Protein AF-A0A1M4W8I0-F1 (afdb_monomer_lite)

Sequence (132 aa):
MLAAIFVAPPALLFGMFVYAFYENYAIWPYSPVSYLVMAPALRSITPIAQCSPLVYQRYFQECGGICGEQQRVWFGTTATLDILQNTYDLDDLRAQLDGFDEVSLHMSTGRPGLPEGCSEASISAYDDYAID

Foldseek 3Di:
DPVVVVPVVVVVVVVVVVVLQVDQDWDAQPDPVCVVPPQPLQSPDDDDQFQFDKTKGKDFDDDPHGFKIKIKIKTWHLDDPVVVPVVDPQVVSVVSPPQFPDKDKDKAPDDPPTDPSIIMIMIMTMHGNPPD

Structure (mmCIF, N/CA/C/O backbone):
data_AF-A0A1M4W8I0-F1
#
_entry.id   AF-A0A1M4W8I0-F1
#
loop_
_atom_site.group_PDB
_atom_site.id
_atom_site.type_symbol
_atom_site.label_atom_id
_atom_site.label_alt_id
_atom_site.label_comp_id
_atom_site.label_asym_id
_atom_site.label_entity_id
_atom_site.label_seq_id
_atom_site.pdbx_PDB_ins_code
_atom_site.Cartn_x
_atom_site.Cartn_y
_atom_site.Cartn_z
_atom_site.occupancy
_atom_site.B_iso_or_equiv
_atom_site.auth_seq_id
_atom_site.auth_comp_id
_atom_site.auth_asym_id
_atom_site.auth_atom_id
_atom_site.pdbx_PD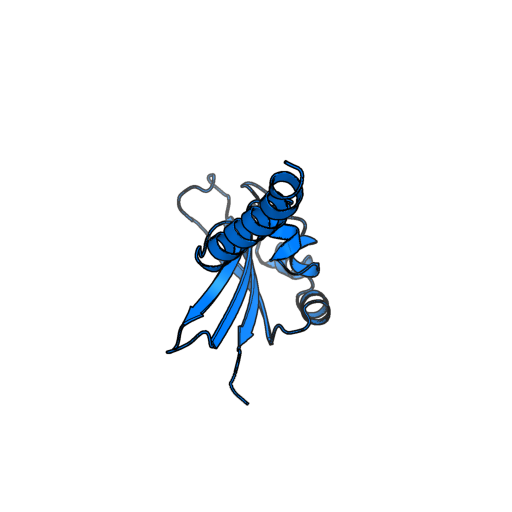B_model_num
ATOM 1 N N . MET A 1 1 ? 0.784 37.518 -25.296 1.00 46.72 1 MET A N 1
ATOM 2 C CA . MET A 1 1 ? 0.350 37.206 -23.914 1.00 46.72 1 MET A CA 1
ATOM 3 C C . MET A 1 1 ? -0.523 35.937 -23.839 1.00 46.72 1 MET A C 1
ATOM 5 O O . MET A 1 1 ? -1.382 35.847 -22.981 1.00 46.72 1 MET A O 1
ATOM 9 N N . LEU A 1 2 ? -0.299 34.945 -24.720 1.00 45.47 2 LEU A N 1
ATOM 10 C CA . LEU A 1 2 ? -1.033 33.663 -24.763 1.00 45.47 2 LEU A CA 1
ATOM 11 C C . LEU A 1 2 ? -0.129 32.446 -24.472 1.00 45.47 2 LEU A C 1
ATOM 13 O O . LEU A 1 2 ? -0.622 31.409 -24.055 1.00 45.47 2 LEU A O 1
ATOM 17 N N . ALA A 1 3 ? 1.197 32.581 -24.606 1.00 43.44 3 ALA A N 1
ATOM 18 C CA . ALA A 1 3 ? 2.148 31.496 -24.344 1.00 43.44 3 ALA A CA 1
ATOM 19 C C . ALA A 1 3 ? 2.309 31.163 -22.845 1.00 43.44 3 ALA A C 1
ATO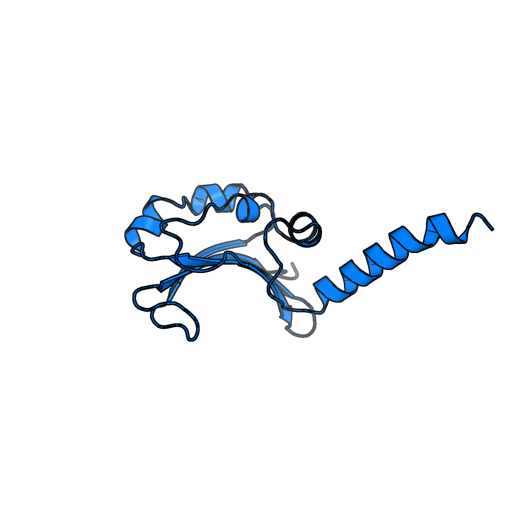M 21 O O . ALA A 1 3 ? 2.565 30.018 -22.495 1.00 43.44 3 ALA A O 1
ATOM 22 N N . ALA A 1 4 ? 2.103 32.131 -21.944 1.00 42.78 4 ALA A N 1
ATOM 23 C CA . ALA A 1 4 ? 2.259 31.913 -20.502 1.00 42.78 4 ALA A CA 1
ATOM 24 C C . ALA A 1 4 ? 1.147 31.037 -19.888 1.00 42.78 4 ALA A C 1
ATOM 26 O O . ALA A 1 4 ? 1.370 30.395 -18.868 1.00 42.78 4 ALA A O 1
ATOM 27 N N . ILE A 1 5 ? -0.030 30.970 -20.523 1.00 48.50 5 ILE A N 1
ATOM 28 C CA . ILE A 1 5 ? -1.174 30.186 -20.027 1.00 48.50 5 ILE A CA 1
ATOM 29 C C . ILE A 1 5 ? -1.056 28.707 -20.435 1.00 48.50 5 ILE A C 1
ATOM 31 O O . ILE A 1 5 ? -1.533 27.835 -19.718 1.00 48.50 5 ILE A O 1
ATOM 35 N N . PHE A 1 6 ? -0.359 28.402 -21.536 1.00 45.84 6 PHE A N 1
ATOM 36 C CA . PHE A 1 6 ? -0.190 27.025 -22.018 1.00 45.84 6 PHE A CA 1
ATOM 37 C C . PHE A 1 6 ? 1.028 26.296 -21.436 1.00 45.84 6 PHE A C 1
ATOM 39 O O . PHE A 1 6 ? 1.037 25.070 -21.409 1.00 45.84 6 PHE A O 1
ATOM 46 N N . VAL A 1 7 ? 2.043 27.021 -20.949 1.00 47.84 7 VAL A N 1
ATOM 47 C CA . VAL A 1 7 ? 3.292 26.417 -20.438 1.00 47.84 7 VAL A CA 1
ATOM 48 C C . VAL A 1 7 ? 3.284 26.243 -18.914 1.00 47.84 7 VAL A C 1
ATOM 50 O O . VAL A 1 7 ? 3.945 25.347 -18.392 1.00 47.84 7 VAL A O 1
ATOM 53 N N . ALA A 1 8 ? 2.489 27.036 -18.187 1.00 51.28 8 ALA A N 1
ATOM 54 C CA . ALA A 1 8 ? 2.371 26.912 -16.735 1.00 51.28 8 ALA A CA 1
ATOM 55 C C . ALA A 1 8 ? 1.776 25.565 -16.261 1.00 51.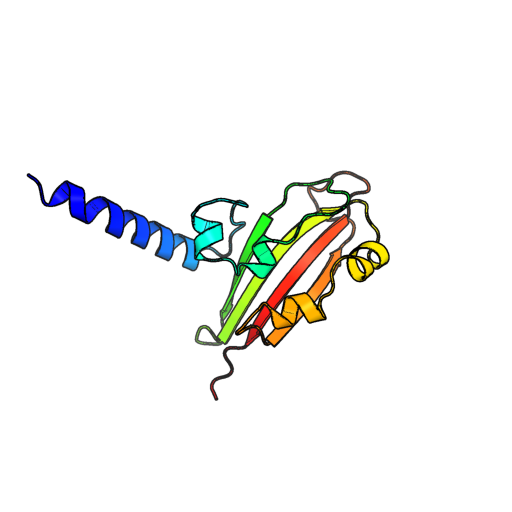28 8 ALA A C 1
ATOM 57 O O . ALA A 1 8 ? 2.345 24.992 -15.332 1.00 51.28 8 ALA A O 1
ATOM 58 N N . PRO A 1 9 ? 0.709 25.004 -16.876 1.00 59.28 9 PRO A N 1
ATOM 59 C CA . PRO A 1 9 ? 0.155 23.724 -16.434 1.00 59.28 9 PRO A CA 1
ATOM 60 C C . PRO A 1 9 ? 1.135 22.543 -16.574 1.00 59.28 9 PRO A C 1
ATOM 62 O O . PRO A 1 9 ? 1.322 21.836 -15.586 1.00 59.28 9 PRO A O 1
ATOM 65 N N . PRO A 1 10 ? 1.816 22.326 -17.723 1.00 60.16 10 PRO A N 1
ATOM 66 C CA . PRO A 1 10 ? 2.765 21.223 -17.850 1.00 60.16 10 PRO A CA 1
ATOM 67 C C . PRO A 1 10 ? 4.005 21.386 -16.969 1.00 60.16 10 PRO A C 1
ATOM 69 O O . PRO A 1 10 ? 4.481 20.396 -16.430 1.00 60.16 10 PRO A O 1
ATOM 72 N N . ALA A 1 11 ? 4.516 22.607 -16.774 1.00 61.78 11 ALA A N 1
ATOM 73 C CA . ALA A 1 11 ? 5.671 22.833 -15.903 1.00 61.78 11 ALA A CA 1
ATOM 74 C C . ALA A 1 11 ? 5.339 22.604 -14.417 1.00 61.78 11 ALA A C 1
ATOM 76 O O . ALA A 1 11 ? 6.152 22.036 -13.691 1.00 61.78 11 ALA A O 1
ATOM 77 N N . LEU A 1 12 ? 4.136 22.986 -13.968 1.00 63.44 12 LEU A N 1
ATOM 78 C CA . LEU A 1 12 ? 3.638 22.663 -12.625 1.00 63.44 12 LEU A CA 1
ATOM 79 C C . LEU A 1 12 ? 3.404 21.162 -12.450 1.00 63.44 12 LEU A C 1
ATOM 81 O O . LEU A 1 12 ? 3.789 20.609 -11.425 1.00 63.44 12 LEU A O 1
ATOM 85 N N . LEU A 1 13 ? 2.811 20.499 -13.447 1.00 64.44 13 LEU A N 1
ATOM 86 C CA . LEU A 1 13 ? 2.638 19.046 -13.436 1.00 64.44 13 LEU A CA 1
ATOM 87 C C . LEU A 1 13 ? 3.989 18.334 -13.372 1.00 64.44 13 LEU A C 1
ATOM 89 O O . LEU A 1 13 ? 4.157 17.452 -12.542 1.00 64.44 13 LEU A O 1
ATOM 93 N N . PHE A 1 14 ? 4.964 18.767 -14.172 1.00 66.56 14 PHE A N 1
ATOM 94 C CA . PHE A 1 14 ? 6.324 18.236 -14.158 1.00 66.56 14 PHE A CA 1
ATOM 95 C C . PHE A 1 14 ? 7.028 18.492 -12.819 1.00 66.56 14 PHE A C 1
ATOM 97 O O . PHE A 1 14 ? 7.617 17.575 -12.260 1.00 66.56 14 PHE A O 1
ATOM 104 N N . GLY A 1 15 ? 6.917 19.699 -12.256 1.00 60.47 15 GLY A N 1
ATOM 105 C CA . GLY A 1 15 ? 7.475 20.026 -10.942 1.00 60.47 15 GLY A CA 1
ATOM 106 C C . GLY A 1 15 ? 6.870 19.191 -9.809 1.00 60.47 15 GLY A C 1
ATOM 107 O O . GLY A 1 15 ? 7.606 18.681 -8.968 1.00 60.47 15 GLY A O 1
ATOM 108 N N . MET A 1 16 ? 5.548 18.981 -9.819 1.00 61.78 16 MET A N 1
ATOM 109 C CA . MET A 1 16 ? 4.876 18.066 -8.887 1.00 61.78 16 MET A CA 1
ATOM 110 C C . MET A 1 16 ? 5.317 16.613 -9.092 1.00 61.78 16 MET A C 1
ATOM 112 O O . MET A 1 16 ? 5.476 15.890 -8.115 1.00 61.78 16 MET A O 1
ATOM 116 N N . PHE A 1 17 ? 5.548 16.198 -10.339 1.00 60.50 17 PHE A N 1
ATOM 117 C CA . PHE A 1 17 ? 6.039 14.861 -10.670 1.00 60.50 17 PHE A CA 1
ATOM 118 C C . PHE A 1 17 ? 7.446 14.636 -10.110 1.00 60.50 17 PHE A C 1
ATOM 120 O O . PHE A 1 17 ? 7.677 13.662 -9.406 1.00 60.50 17 PHE A O 1
ATOM 127 N N . VAL A 1 18 ? 8.371 15.569 -10.352 1.00 60.44 18 VAL A N 1
ATOM 128 C CA . VAL A 1 18 ? 9.753 15.498 -9.853 1.00 60.44 18 VAL A CA 1
ATOM 129 C C . VAL A 1 18 ? 9.790 15.499 -8.324 1.00 60.44 18 VAL A C 1
ATOM 131 O O . VAL A 1 18 ? 10.507 14.697 -7.734 1.00 60.44 18 VAL A O 1
ATOM 134 N N . TYR A 1 19 ? 8.990 16.347 -7.674 1.00 59.44 19 TYR A N 1
ATOM 135 C CA . TYR A 1 19 ? 8.896 16.372 -6.213 1.00 59.44 19 TYR A CA 1
ATOM 136 C C . TYR A 1 19 ? 8.339 15.056 -5.647 1.00 59.44 19 TYR A C 1
ATOM 138 O O . TYR A 1 19 ? 8.933 14.489 -4.737 1.00 59.44 19 TYR A O 1
ATOM 146 N N . ALA A 1 20 ? 7.267 14.514 -6.236 1.00 55.66 20 ALA A N 1
ATOM 147 C CA . ALA A 1 20 ? 6.693 13.229 -5.833 1.00 55.66 20 ALA A CA 1
ATOM 148 C C . ALA A 1 20 ? 7.631 12.030 -6.075 1.00 55.66 20 ALA A C 1
ATOM 150 O O . ALA A 1 20 ? 7.497 11.014 -5.404 1.00 55.66 20 ALA A O 1
ATOM 151 N N . PHE A 1 21 ? 8.568 12.131 -7.024 1.00 56.19 21 PHE A N 1
ATOM 152 C CA . PHE A 1 21 ? 9.611 11.123 -7.241 1.00 56.19 21 PHE A CA 1
ATOM 153 C C . PHE A 1 21 ? 10.748 11.215 -6.219 1.00 56.19 21 PHE A C 1
ATOM 155 O O . PHE A 1 21 ? 11.316 10.192 -5.851 1.00 56.19 21 PHE A O 1
ATOM 162 N N . TYR A 1 22 ? 11.097 12.426 -5.777 1.00 55.31 22 TYR A N 1
ATOM 163 C CA . TYR A 1 22 ? 12.212 12.645 -4.851 1.00 55.31 22 TYR A CA 1
ATOM 164 C C . TYR A 1 22 ? 11.819 12.402 -3.387 1.00 55.31 22 TYR A C 1
ATOM 166 O O . TYR A 1 22 ? 12.655 12.065 -2.548 1.00 55.31 22 TYR A O 1
ATOM 174 N N . GLU A 1 23 ? 10.538 12.567 -3.066 1.00 49.66 23 GLU A N 1
ATOM 175 C CA . GLU A 1 23 ? 10.013 12.368 -1.727 1.00 49.66 23 GLU A CA 1
ATOM 176 C C . GLU A 1 23 ? 9.374 10.975 -1.567 1.00 49.66 23 GLU A C 1
ATOM 178 O O . GLU A 1 23 ? 8.281 10.706 -2.049 1.00 49.66 23 GLU A O 1
ATOM 183 N N . ASN A 1 24 ? 10.048 10.129 -0.778 1.00 55.22 24 ASN A N 1
ATOM 184 C CA . ASN A 1 24 ? 9.633 8.842 -0.183 1.00 55.22 24 ASN A CA 1
ATOM 185 C C . ASN A 1 24 ? 8.341 8.892 0.688 1.00 55.22 24 ASN A C 1
ATOM 187 O O . ASN A 1 24 ? 8.206 8.176 1.688 1.00 55.22 24 ASN A O 1
ATOM 191 N N . TYR A 1 25 ? 7.418 9.809 0.404 1.00 63.25 25 TYR A N 1
ATOM 192 C CA . TYR A 1 25 ? 6.442 10.297 1.372 1.00 63.25 25 TYR A CA 1
ATOM 193 C C . TYR A 1 25 ? 5.062 9.664 1.234 1.00 63.25 25 TYR A C 1
ATOM 195 O O . TYR A 1 25 ? 4.662 9.141 0.197 1.00 63.25 25 TYR A O 1
ATOM 203 N N . ALA A 1 26 ? 4.331 9.734 2.345 1.00 75.31 26 ALA A N 1
ATOM 204 C CA . ALA A 1 26 ? 2.919 9.411 2.461 1.00 75.31 26 ALA A CA 1
ATOM 205 C C . ALA A 1 26 ? 2.090 10.184 1.416 1.00 75.31 26 ALA A C 1
ATOM 207 O O . ALA A 1 26 ? 1.762 11.359 1.590 1.00 75.31 26 ALA A O 1
ATOM 208 N N . ILE A 1 27 ? 1.737 9.508 0.328 1.00 83.75 27 ILE A N 1
ATOM 209 C CA . ILE A 1 27 ? 0.859 9.996 -0.726 1.00 83.75 27 ILE A CA 1
ATOM 210 C C . ILE A 1 27 ? -0.577 9.955 -0.204 1.00 83.75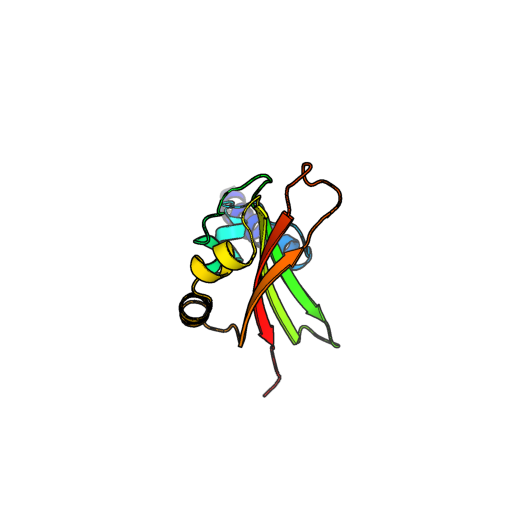 27 ILE A C 1
ATOM 212 O O . ILE A 1 27 ? -1.079 8.925 0.258 1.00 83.75 27 ILE A O 1
ATOM 216 N N . TRP A 1 28 ? -1.264 11.091 -0.314 1.00 84.00 28 TRP A N 1
ATOM 217 C CA . TRP A 1 28 ? -2.663 11.195 0.080 1.00 84.00 28 TRP A CA 1
ATOM 218 C C . TRP A 1 28 ? -3.533 10.278 -0.787 1.00 84.00 28 TRP A C 1
ATOM 220 O O . TRP A 1 28 ? -3.443 10.352 -2.024 1.00 84.00 28 TRP A O 1
ATOM 230 N N . PRO A 1 29 ? -4.396 9.447 -0.177 1.00 87.06 29 PRO A N 1
ATOM 231 C CA . PRO A 1 29 ? -5.248 8.538 -0.923 1.00 87.06 29 PRO A CA 1
ATOM 232 C C . PRO A 1 29 ? -6.238 9.329 -1.779 1.00 87.06 29 PRO A C 1
ATOM 234 O O . PRO A 1 29 ? -6.719 10.393 -1.386 1.00 87.06 29 PRO A O 1
ATOM 237 N N . TYR A 1 30 ? -6.529 8.811 -2.971 1.00 86.69 30 TYR A N 1
ATOM 238 C CA . TYR A 1 30 ? -7.465 9.407 -3.932 1.00 86.69 30 TYR A CA 1
ATOM 239 C C . TYR A 1 30 ? -7.090 10.822 -4.418 1.00 86.69 30 TYR A C 1
ATOM 241 O O . TYR A 1 30 ? -7.908 11.507 -5.030 1.00 86.69 30 TYR A O 1
ATOM 249 N N . SER A 1 31 ? -5.849 11.263 -4.193 1.00 85.81 31 SER A N 1
ATOM 250 C CA . SER A 1 31 ? -5.308 12.493 -4.779 1.00 85.81 31 SER A CA 1
ATOM 251 C C . SER A 1 31 ? -4.914 12.280 -6.248 1.00 85.81 31 SER A C 1
ATOM 253 O O . SER A 1 31 ? -4.551 11.158 -6.611 1.00 85.81 31 SER A O 1
ATOM 255 N N . PRO A 1 32 ? -4.888 13.324 -7.100 1.00 84.56 32 PRO A N 1
ATOM 256 C CA . PRO A 1 32 ? -4.385 13.205 -8.472 1.00 84.56 32 PRO A CA 1
ATOM 257 C C . PRO A 1 32 ? -2.993 12.566 -8.553 1.00 84.56 32 PRO A C 1
ATOM 259 O O . PRO A 1 32 ? -2.739 11.770 -9.448 1.00 84.56 32 PRO A O 1
ATOM 262 N N . VAL A 1 33 ? -2.125 12.844 -7.574 1.00 82.94 33 VAL A N 1
ATOM 263 C CA . VAL A 1 33 ? -0.799 12.222 -7.463 1.00 82.94 33 VAL A CA 1
ATOM 264 C C . VAL A 1 33 ? -0.922 10.714 -7.267 1.00 82.94 33 VAL A C 1
ATOM 266 O O . VAL A 1 33 ? -0.292 9.967 -8.005 1.00 82.94 33 VAL A O 1
ATOM 269 N N . SER A 1 34 ? -1.785 10.248 -6.354 1.00 85.62 34 SER A N 1
ATOM 270 C CA . SER A 1 34 ? -1.997 8.806 -6.168 1.00 85.62 34 SER A CA 1
ATOM 271 C C . SER A 1 34 ? -2.430 8.100 -7.453 1.00 85.62 34 SER A C 1
ATOM 273 O O . SER A 1 34 ? -1.923 7.026 -7.743 1.00 85.62 34 SER A O 1
ATOM 275 N N . TYR A 1 35 ? -3.298 8.713 -8.265 1.00 86.56 35 TYR A N 1
ATOM 276 C CA . TYR A 1 35 ? -3.735 8.131 -9.540 1.00 86.56 35 TYR A CA 1
ATOM 277 C C . TYR A 1 35 ? -2.621 8.047 -10.588 1.00 86.56 35 TYR A C 1
ATOM 279 O O . TYR A 1 35 ? -2.713 7.209 -11.482 1.00 86.56 35 TYR A O 1
ATOM 287 N N . LEU A 1 36 ? -1.604 8.904 -10.485 1.00 84.31 36 LEU A N 1
ATOM 288 C CA . LEU A 1 36 ? -0.470 8.935 -11.405 1.00 84.31 36 LEU A CA 1
ATOM 289 C C . LEU A 1 36 ? 0.633 7.951 -11.017 1.00 84.31 36 LEU A C 1
ATOM 291 O O . LEU A 1 36 ? 1.262 7.388 -11.905 1.00 84.31 36 LEU A O 1
ATOM 295 N N . VAL A 1 37 ? 0.894 7.782 -9.717 1.00 85.75 37 VAL A N 1
ATOM 296 C CA . VAL A 1 37 ? 2.095 7.070 -9.245 1.00 85.75 37 VAL A CA 1
ATOM 297 C C . VAL A 1 37 ? 1.809 5.734 -8.567 1.00 85.75 37 VAL A C 1
ATOM 299 O O . VAL A 1 37 ? 2.747 4.976 -8.368 1.00 85.75 37 VAL A O 1
ATOM 302 N N . MET A 1 38 ? 0.555 5.441 -8.205 1.00 89.06 38 MET A N 1
ATOM 303 C CA . MET A 1 38 ? 0.181 4.170 -7.576 1.00 89.06 38 MET A CA 1
ATOM 304 C C . MET A 1 38 ? -0.535 3.252 -8.565 1.00 89.06 38 MET A C 1
ATOM 306 O O . MET A 1 38 ? -1.474 3.664 -9.263 1.00 89.06 38 MET A O 1
ATOM 310 N N . ALA A 1 39 ? -0.153 1.979 -8.544 1.00 91.38 39 ALA A N 1
ATOM 311 C CA . ALA A 1 39 ? -0.744 0.926 -9.343 1.00 91.38 39 ALA A CA 1
ATOM 312 C C . ALA A 1 39 ? -2.263 0.825 -9.086 1.00 91.38 39 ALA A C 1
ATOM 314 O O . ALA A 1 39 ? -2.703 0.887 -7.930 1.00 91.38 39 ALA A O 1
ATOM 315 N N . PRO A 1 40 ? -3.096 0.674 -10.138 1.00 91.12 40 PRO A N 1
ATOM 316 C CA . PRO A 1 40 ? -4.550 0.629 -9.993 1.00 91.12 40 PRO A CA 1
ATOM 317 C C . PRO A 1 40 ? -5.047 -0.426 -9.000 1.00 91.12 40 PRO A C 1
ATOM 319 O O . PRO A 1 40 ? -5.932 -0.114 -8.207 1.00 91.12 40 PRO A O 1
ATOM 322 N N . ALA A 1 41 ? -4.441 -1.617 -8.999 1.00 92.25 41 ALA A N 1
ATOM 323 C CA . ALA A 1 41 ? -4.828 -2.721 -8.125 1.00 92.25 41 ALA A CA 1
ATOM 324 C C . ALA A 1 41 ? -4.563 -2.419 -6.634 1.00 92.25 41 ALA A C 1
ATOM 326 O O . ALA A 1 41 ? -5.405 -2.689 -5.777 1.00 92.25 41 ALA A O 1
ATOM 327 N N . LEU A 1 42 ? -3.454 -1.739 -6.314 1.00 92.19 42 LEU A N 1
ATOM 328 C CA . LEU A 1 42 ? -3.205 -1.246 -4.954 1.00 92.19 42 LEU A CA 1
ATOM 329 C C . LEU A 1 42 ? -4.204 -0.150 -4.559 1.00 92.19 42 LEU A C 1
ATOM 331 O O . LEU A 1 42 ? -4.696 -0.131 -3.434 1.00 92.19 42 LEU A O 1
ATOM 335 N N . ARG A 1 43 ? -4.568 0.742 -5.489 1.00 91.88 43 ARG A N 1
ATOM 336 C CA . ARG A 1 43 ? -5.563 1.796 -5.224 1.00 91.88 43 ARG A CA 1
ATOM 337 C C . ARG A 1 43 ? -6.979 1.268 -4.993 1.00 91.88 43 ARG A C 1
ATOM 339 O O . ARG A 1 43 ? -7.787 2.004 -4.431 1.00 91.88 43 ARG A O 1
ATOM 346 N N . SER A 1 44 ? -7.298 0.054 -5.443 1.00 90.56 44 SER A N 1
ATOM 347 C CA . SER A 1 44 ? -8.596 -0.587 -5.193 1.00 90.56 44 SER A CA 1
ATOM 348 C C . SER A 1 44 ? -8.701 -1.286 -3.836 1.00 90.56 44 SER A C 1
ATOM 350 O O . SER A 1 44 ? -9.792 -1.726 -3.469 1.00 90.56 44 SER A O 1
ATOM 352 N N . ILE A 1 45 ? -7.610 -1.370 -3.067 1.00 91.94 45 ILE A N 1
ATOM 353 C CA . ILE A 1 45 ? -7.634 -1.962 -1.728 1.00 91.94 45 ILE A CA 1
ATOM 354 C C . ILE A 1 45 ? -8.571 -1.149 -0.833 1.00 91.94 45 ILE A C 1
ATOM 356 O O . ILE A 1 45 ? -8.340 0.025 -0.548 1.00 91.94 45 ILE A O 1
ATOM 360 N N . THR A 1 46 ? -9.623 -1.808 -0.351 1.00 93.25 46 THR A N 1
ATOM 361 C CA . THR A 1 46 ? -10.546 -1.237 0.631 1.00 93.25 46 THR A CA 1
ATOM 362 C C . THR A 1 46 ? -10.114 -1.673 2.032 1.00 93.25 46 THR A C 1
ATOM 364 O O . THR A 1 46 ? -10.081 -2.879 2.289 1.00 93.25 46 THR A O 1
ATOM 367 N N . PRO A 1 47 ? -9.774 -0.744 2.943 1.00 92.88 47 PRO A N 1
ATOM 368 C CA . PRO A 1 47 ? -9.406 -1.073 4.319 1.00 92.88 47 PRO A CA 1
ATOM 369 C C . PRO A 1 47 ? -10.522 -1.803 5.071 1.00 92.88 47 PRO A C 1
ATOM 371 O O . PRO A 1 47 ? -11.688 -1.411 5.014 1.00 92.88 47 PRO A O 1
ATOM 374 N N . ILE A 1 48 ? -10.160 -2.834 5.831 1.00 93.75 48 ILE A N 1
ATOM 375 C CA . ILE A 1 48 ? -11.094 -3.611 6.658 1.00 93.75 48 ILE A CA 1
ATOM 376 C C . ILE A 1 48 ? -10.966 -3.160 8.107 1.00 93.75 48 ILE A C 1
ATOM 378 O O . ILE A 1 48 ? -9.851 -2.995 8.599 1.00 93.75 48 ILE A O 1
ATOM 382 N N . ALA A 1 49 ? -12.098 -2.991 8.799 1.00 92.81 49 ALA A N 1
ATOM 383 C CA . ALA A 1 49 ? -12.145 -2.620 10.219 1.00 92.81 49 ALA A CA 1
ATOM 384 C C . ALA A 1 49 ? -11.211 -1.437 10.560 1.00 92.81 49 ALA A C 1
ATOM 386 O O . ALA A 1 49 ? -10.453 -1.468 11.530 1.00 92.81 49 ALA A O 1
ATOM 387 N N . GLN A 1 50 ? -11.226 -0.420 9.695 1.00 92.94 50 GLN A N 1
ATOM 388 C CA . GLN A 1 50 ? -10.259 0.667 9.707 1.00 92.94 50 GLN A CA 1
ATOM 389 C C . GLN A 1 50 ? -10.376 1.530 10.974 1.00 92.94 50 GLN A C 1
ATOM 391 O O . GLN A 1 50 ? -11.447 2.046 11.286 1.00 92.94 50 GLN A O 1
ATOM 396 N N . CYS A 1 51 ? -9.255 1.728 11.669 1.00 92.69 51 CYS A N 1
ATOM 397 C CA . CYS A 1 51 ? -9.134 2.574 12.864 1.00 92.69 51 CYS A CA 1
ATOM 398 C C . CYS A 1 51 ? -8.113 3.711 12.720 1.00 92.69 51 CYS A C 1
ATOM 400 O O . CYS A 1 51 ? -7.967 4.519 13.635 1.00 92.69 51 CYS A O 1
ATOM 402 N N . SER A 1 52 ? -7.424 3.827 11.582 1.00 90.25 52 SER A N 1
ATOM 403 C CA . SER A 1 52 ? -6.591 4.992 11.262 1.00 90.25 52 SER A CA 1
ATOM 404 C C . SER A 1 52 ? -6.642 5.321 9.764 1.00 90.25 52 SER A C 1
ATOM 406 O O . SER A 1 52 ? -7.124 4.494 8.987 1.00 90.25 52 SER A O 1
ATOM 408 N N . PRO A 1 53 ? -6.194 6.514 9.330 1.00 89.12 53 PRO A N 1
ATOM 409 C CA . PRO A 1 53 ? -6.251 6.917 7.927 1.00 89.12 53 PRO A CA 1
ATOM 410 C C . PRO A 1 53 ? -5.558 5.936 6.975 1.00 89.12 53 PRO A C 1
ATOM 412 O O . PRO A 1 53 ? -4.550 5.323 7.314 1.00 89.12 53 PRO A O 1
ATOM 415 N N . LEU A 1 54 ? -6.106 5.824 5.764 1.00 91.44 54 LEU A N 1
ATOM 416 C CA . LEU A 1 54 ? -5.474 5.121 4.653 1.00 91.44 54 LEU A CA 1
ATOM 417 C C . LEU A 1 54 ? -4.374 6.006 4.090 1.00 91.44 54 LEU A C 1
ATOM 419 O O . LEU A 1 54 ? -4.589 7.200 3.879 1.00 91.44 54 LEU A O 1
ATOM 423 N N . VAL A 1 55 ? -3.223 5.425 3.805 1.00 90.50 55 VAL A N 1
ATOM 424 C CA . VAL A 1 55 ? -2.102 6.159 3.241 1.00 90.50 55 VAL A CA 1
ATOM 425 C C . VAL A 1 55 ? -1.409 5.296 2.203 1.00 90.50 55 VAL A C 1
ATOM 427 O O . VAL A 1 55 ? -1.205 4.094 2.387 1.00 90.50 55 VAL A O 1
ATOM 430 N N . TYR A 1 56 ? -1.043 5.931 1.098 1.00 92.12 56 TYR A N 1
ATOM 431 C CA . TYR A 1 56 ? -0.242 5.312 0.058 1.00 92.12 56 TYR A CA 1
ATOM 432 C C . TYR A 1 56 ? 1.205 5.745 0.213 1.00 92.12 56 TYR A C 1
ATOM 434 O O . TYR A 1 56 ? 1.496 6.836 0.692 1.00 92.12 56 TYR A O 1
ATOM 442 N N . GLN A 1 57 ? 2.128 4.886 -0.171 1.00 89.88 57 GLN A N 1
ATOM 443 C CA . GLN A 1 57 ? 3.542 5.191 -0.154 1.00 89.88 57 GLN A CA 1
ATOM 444 C C . GLN A 1 57 ? 4.189 4.547 -1.367 1.00 89.88 57 GLN A C 1
ATOM 446 O O . GLN A 1 57 ? 3.811 3.452 -1.777 1.00 89.88 57 GLN A O 1
ATOM 451 N N . ARG A 1 58 ? 5.175 5.237 -1.922 1.00 87.56 58 ARG A N 1
ATOM 452 C CA . ARG A 1 58 ? 6.044 4.725 -2.967 1.00 87.56 58 ARG A CA 1
ATOM 453 C C . ARG A 1 58 ? 7.474 4.977 -2.532 1.00 87.56 58 ARG A C 1
ATOM 455 O O . ARG A 1 58 ? 7.769 6.068 -2.042 1.00 87.56 58 ARG A O 1
ATOM 462 N N . TYR A 1 59 ? 8.325 3.976 -2.679 1.00 84.12 59 TYR A N 1
ATOM 463 C CA . TYR A 1 59 ? 9.745 4.109 -2.425 1.00 84.12 59 TYR A CA 1
ATOM 464 C C . TYR A 1 59 ? 10.568 3.472 -3.527 1.00 84.12 59 TYR A C 1
ATOM 466 O O . TYR A 1 59 ? 10.179 2.463 -4.105 1.00 84.12 59 TYR A O 1
ATOM 474 N N . PHE A 1 60 ? 11.731 4.059 -3.768 1.00 84.44 60 PHE A N 1
ATOM 475 C CA . PHE A 1 60 ? 12.743 3.520 -4.660 1.00 84.44 60 PHE A CA 1
ATOM 476 C C . PHE A 1 60 ? 13.904 2.987 -3.836 1.00 84.44 60 PHE A C 1
ATOM 478 O O . PHE A 1 60 ? 14.324 3.614 -2.859 1.00 84.44 60 PHE A O 1
ATOM 485 N N . GLN A 1 61 ? 14.413 1.825 -4.221 1.00 79.19 61 GLN A N 1
ATOM 486 C CA . GLN A 1 61 ? 15.596 1.243 -3.615 1.00 79.19 61 GLN A CA 1
ATOM 487 C C . GLN A 1 61 ? 16.847 1.701 -4.361 1.00 79.19 61 GLN A C 1
ATOM 489 O O . GLN A 1 61 ? 16.944 1.568 -5.581 1.00 79.19 61 GLN A O 1
ATOM 494 N N . GLU A 1 62 ? 17.813 2.225 -3.607 1.00 77.31 62 GLU A N 1
ATOM 495 C CA . GLU A 1 62 ? 19.098 2.677 -4.136 1.00 77.31 62 GLU A CA 1
ATOM 496 C C . GLU A 1 62 ? 20.198 1.634 -3.883 1.00 77.31 62 GLU A C 1
ATOM 498 O O . GLU A 1 62 ? 20.428 1.227 -2.743 1.00 77.31 62 GLU A O 1
ATOM 503 N N . CYS A 1 63 ? 20.927 1.233 -4.928 1.00 75.75 63 CYS A N 1
ATOM 504 C CA . CYS A 1 63 ? 22.105 0.357 -4.821 1.00 75.75 63 CYS A CA 1
ATOM 505 C C . CYS A 1 63 ? 23.264 0.780 -5.750 1.00 75.75 63 CYS A C 1
ATOM 507 O O . CYS A 1 63 ? 23.922 -0.041 -6.381 1.00 75.75 63 CYS A O 1
ATOM 509 N N . GLY A 1 64 ? 23.529 2.091 -5.837 1.00 69.00 64 GLY A N 1
ATOM 510 C CA . GLY A 1 64 ? 24.453 2.692 -6.823 1.00 69.00 64 GLY A CA 1
ATOM 511 C C . GLY A 1 64 ? 23.747 3.237 -8.077 1.00 69.00 64 GLY A C 1
ATOM 512 O O . GLY A 1 64 ? 24.379 3.828 -8.948 1.00 69.00 64 GLY A O 1
ATOM 513 N N . GLY A 1 65 ? 22.429 3.071 -8.109 1.00 75.00 65 GLY A N 1
ATOM 514 C CA . GLY A 1 65 ? 21.406 3.567 -9.026 1.00 75.00 65 GLY A CA 1
ATOM 515 C C . GLY A 1 65 ? 20.045 3.170 -8.435 1.00 75.00 65 GLY A C 1
ATOM 516 O O . GLY A 1 65 ? 20.016 2.618 -7.331 1.00 75.00 65 GLY A O 1
ATOM 517 N N . ILE A 1 66 ? 18.935 3.421 -9.133 1.00 77.50 66 ILE A N 1
ATOM 518 C CA . ILE A 1 66 ? 17.644 2.843 -8.727 1.00 77.50 66 ILE A CA 1
ATOM 519 C C . ILE A 1 66 ? 17.628 1.387 -9.192 1.00 77.50 66 ILE A C 1
ATOM 521 O O . ILE A 1 66 ? 17.787 1.140 -10.384 1.00 77.50 66 ILE A O 1
ATOM 525 N N . CYS A 1 67 ? 17.451 0.454 -8.262 1.00 82.50 67 CYS A N 1
ATOM 526 C CA . CYS A 1 67 ? 17.386 -0.980 -8.559 1.00 82.50 67 CYS A CA 1
ATOM 527 C C . CYS A 1 67 ? 16.109 -1.656 -8.088 1.00 82.50 67 CYS A C 1
ATOM 529 O O . CYS A 1 67 ? 15.996 -2.864 -8.176 1.00 82.50 67 CYS A O 1
ATOM 531 N N . GLY A 1 68 ? 15.144 -0.895 -7.599 1.00 86.12 68 GLY A N 1
ATOM 532 C CA . GLY A 1 68 ? 13.833 -1.449 -7.339 1.00 86.12 68 GLY A CA 1
ATOM 533 C C . GLY A 1 68 ? 12.857 -0.386 -6.902 1.00 86.12 68 GLY A C 1
ATOM 534 O O . GLY A 1 68 ? 13.227 0.746 -6.563 1.00 86.12 68 GLY A O 1
ATOM 535 N N . GLU A 1 69 ? 11.599 -0.777 -6.878 1.00 88.62 69 GLU A N 1
ATOM 536 C CA . GLU A 1 69 ? 10.486 0.044 -6.451 1.00 88.62 69 GLU A CA 1
ATOM 537 C C . GLU A 1 69 ? 9.587 -0.763 -5.524 1.00 88.62 69 GLU A C 1
ATOM 539 O O . GLU A 1 69 ? 9.262 -1.913 -5.791 1.00 88.62 69 GLU A O 1
ATOM 544 N N . GLN A 1 70 ? 9.128 -0.146 -4.438 1.00 90.50 70 GLN A N 1
ATOM 545 C CA . GLN A 1 70 ? 7.974 -0.652 -3.711 1.00 90.50 70 GLN A CA 1
ATOM 546 C C . GLN A 1 70 ? 6.864 0.376 -3.704 1.00 90.50 70 GLN A C 1
ATOM 548 O O . GLN A 1 70 ? 7.056 1.552 -3.384 1.00 90.50 70 GLN A O 1
ATOM 553 N N . GLN A 1 71 ? 5.663 -0.123 -3.930 1.00 92.69 71 GLN A N 1
ATOM 554 C CA . GLN A 1 71 ? 4.438 0.586 -3.644 1.00 92.69 71 GLN A CA 1
ATOM 555 C C . GLN A 1 71 ? 3.742 -0.078 -2.467 1.00 92.69 71 GLN A C 1
ATOM 557 O O . GLN A 1 71 ? 3.639 -1.298 -2.387 1.00 92.69 71 GLN A O 1
ATOM 562 N N . ARG A 1 72 ? 3.264 0.729 -1.528 1.00 92.62 72 ARG A N 1
ATOM 563 C CA . ARG A 1 72 ? 2.639 0.257 -0.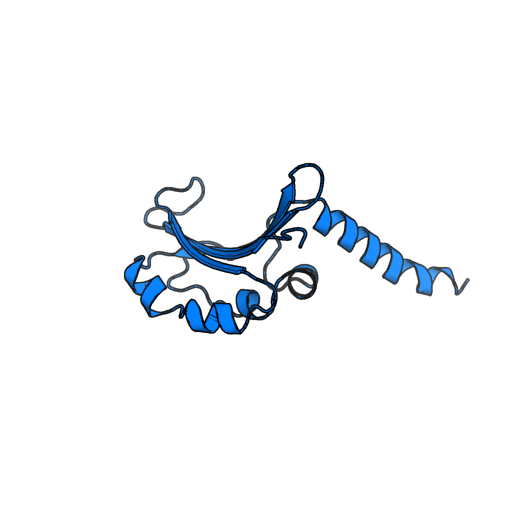300 1.00 92.62 72 ARG A CA 1
ATOM 564 C C . ARG A 1 72 ? 1.345 0.998 -0.036 1.00 92.62 72 ARG A C 1
ATOM 566 O O . ARG A 1 72 ? 1.257 2.217 -0.173 1.00 92.62 72 ARG A O 1
ATOM 573 N N . VAL A 1 73 ? 0.361 0.249 0.431 1.00 94.06 73 VAL A N 1
ATOM 574 C CA . VAL A 1 73 ? -0.857 0.763 1.044 1.00 94.06 73 VAL A CA 1
ATOM 575 C C . VAL A 1 73 ? -0.808 0.410 2.519 1.00 94.06 73 VAL A C 1
ATOM 577 O O . VAL A 1 73 ? -0.620 -0.757 2.852 1.00 94.06 73 VAL A O 1
ATOM 580 N N . TRP A 1 74 ? -0.961 1.393 3.405 1.00 91.12 74 TRP A N 1
ATOM 581 C CA . TRP A 1 74 ? -1.021 1.152 4.846 1.00 91.12 74 TRP A CA 1
ATOM 582 C C . TRP A 1 74 ? -2.244 1.804 5.481 1.00 91.12 74 TRP A C 1
ATOM 584 O O . TRP A 1 74 ? -2.694 2.875 5.069 1.00 91.12 74 TRP A O 1
ATOM 594 N N . PHE A 1 75 ? -2.799 1.123 6.479 1.00 93.44 75 PHE A N 1
ATOM 595 C CA . PHE A 1 75 ? -3.932 1.592 7.265 1.00 93.44 75 PHE A CA 1
ATOM 596 C C . PHE A 1 75 ? -3.933 0.919 8.637 1.00 93.44 75 PHE A C 1
ATOM 598 O O . PHE A 1 75 ? -3.451 -0.198 8.815 1.00 93.44 75 PHE A O 1
ATOM 605 N N . GLY A 1 76 ? -4.499 1.599 9.625 1.00 94.25 76 GLY A N 1
ATOM 606 C CA . GLY A 1 76 ? -4.776 1.008 10.925 1.00 94.25 76 GLY A CA 1
ATOM 607 C C . GLY A 1 76 ? -6.033 0.155 10.854 1.00 94.25 76 GLY A C 1
ATOM 608 O O . GLY A 1 76 ? -7.040 0.597 10.300 1.00 94.25 76 GLY A O 1
ATOM 609 N N . THR A 1 77 ? -5.999 -1.035 11.439 1.00 95.31 77 THR A N 1
ATOM 610 C CA . THR A 1 77 ? -7.120 -1.972 11.511 1.00 95.31 77 THR A CA 1
ATOM 611 C C . THR A 1 77 ? -7.224 -2.630 12.883 1.00 95.31 77 THR A C 1
ATOM 613 O O . THR A 1 77 ? -6.224 -2.835 13.573 1.00 95.31 77 THR A O 1
ATOM 616 N N . THR A 1 78 ? -8.446 -2.964 13.291 1.00 95.62 78 THR A N 1
ATOM 617 C CA . THR A 1 78 ? -8.705 -3.834 14.449 1.00 95.62 78 THR A CA 1
ATOM 618 C C . THR A 1 78 ? -8.888 -5.302 14.053 1.00 95.62 78 THR A C 1
ATOM 620 O O . THR A 1 78 ? -9.094 -6.150 14.921 1.00 95.62 78 THR A O 1
ATOM 623 N N . ALA A 1 79 ? -8.825 -5.622 12.756 1.00 95.12 79 ALA A N 1
ATOM 624 C CA . ALA A 1 79 ? -8.880 -6.993 12.266 1.00 95.12 79 ALA A CA 1
ATOM 625 C C . ALA A 1 79 ? -7.601 -7.769 12.622 1.00 95.12 79 ALA A C 1
ATOM 627 O O . ALA A 1 79 ? -6.521 -7.199 12.773 1.00 95.12 79 ALA A O 1
ATOM 628 N N . THR A 1 80 ? -7.727 -9.092 12.730 1.00 93.81 80 THR A N 1
ATOM 629 C CA . THR A 1 80 ? -6.580 -9.992 12.891 1.00 93.81 80 THR A CA 1
ATOM 630 C C . THR A 1 80 ? -5.897 -10.248 11.548 1.00 93.81 80 THR A C 1
ATOM 632 O O . THR A 1 80 ? -6.521 -10.107 10.495 1.00 93.81 80 THR A O 1
ATOM 635 N N . LEU A 1 81 ? -4.637 -10.697 11.581 1.00 93.38 81 LEU A N 1
ATOM 636 C CA . LEU A 1 81 ? -3.898 -11.082 10.374 1.00 93.38 81 LEU A CA 1
ATOM 637 C C . LEU A 1 81 ? -4.666 -12.119 9.544 1.00 93.38 81 LEU A C 1
ATOM 639 O O . LEU A 1 81 ? -4.787 -11.947 8.337 1.00 93.38 81 LEU A O 1
ATOM 643 N N . ASP A 1 82 ? -5.255 -13.124 10.194 1.00 94.38 82 ASP A N 1
ATOM 644 C CA . ASP A 1 82 ? -6.044 -14.164 9.528 1.00 94.38 82 ASP A CA 1
ATOM 645 C C . ASP A 1 82 ? -7.238 -13.584 8.756 1.00 94.38 82 ASP A C 1
ATOM 647 O O . ASP A 1 82 ? -7.536 -14.024 7.649 1.00 94.38 82 ASP A O 1
ATOM 651 N N . ILE A 1 83 ? -7.935 -12.584 9.309 1.00 95.38 83 ILE A N 1
ATOM 652 C CA . ILE A 1 83 ? -9.049 -11.927 8.605 1.00 95.38 83 ILE A CA 1
ATOM 653 C C . ILE A 1 83 ? -8.524 -11.197 7.368 1.00 95.38 83 ILE A C 1
ATOM 655 O O . ILE A 1 83 ? -9.123 -11.296 6.298 1.00 95.38 83 ILE A O 1
ATOM 659 N N . LEU A 1 84 ? -7.401 -10.488 7.498 1.00 94.12 84 LEU A N 1
ATOM 660 C CA . LEU A 1 84 ? -6.794 -9.763 6.384 1.00 94.12 84 LEU A CA 1
ATOM 661 C C . LEU A 1 84 ? -6.334 -10.726 5.279 1.00 94.12 84 LEU A C 1
ATOM 663 O O . LEU A 1 84 ? -6.649 -10.490 4.119 1.00 94.12 84 LEU A O 1
ATOM 667 N N . GLN A 1 85 ? -5.669 -11.830 5.632 1.00 93.81 85 GLN A N 1
ATOM 668 C CA . GLN A 1 85 ? -5.207 -12.856 4.687 1.00 93.81 85 GLN A CA 1
ATOM 669 C C . GLN A 1 85 ? -6.361 -13.560 3.969 1.00 93.81 85 GLN A C 1
ATOM 671 O O . GLN A 1 85 ? -6.255 -13.854 2.787 1.00 93.81 85 GLN A O 1
ATOM 676 N N . ASN A 1 86 ? -7.477 -13.803 4.659 1.00 93.06 86 ASN A N 1
ATOM 677 C CA . ASN A 1 86 ? -8.661 -14.395 4.032 1.00 93.06 86 ASN A CA 1
ATOM 678 C C . ASN A 1 86 ? -9.450 -13.406 3.162 1.00 93.06 86 ASN A C 1
ATOM 680 O O . ASN A 1 86 ? -10.272 -13.835 2.357 1.00 93.06 86 ASN A O 1
ATOM 684 N N . THR A 1 87 ? -9.260 -12.097 3.352 1.00 94.31 87 THR A N 1
ATOM 685 C CA . THR A 1 87 ? -9.996 -11.083 2.584 1.00 94.31 87 THR A CA 1
ATOM 686 C C . THR A 1 87 ? -9.208 -10.587 1.379 1.00 94.31 87 THR A C 1
ATOM 688 O O . THR A 1 87 ? -9.796 -10.331 0.331 1.00 94.31 87 THR A O 1
ATOM 691 N N . TYR A 1 88 ? -7.893 -10.427 1.521 1.00 93.44 88 TYR A N 1
ATOM 692 C CA . TYR A 1 88 ? -7.021 -9.998 0.437 1.00 93.44 88 TYR A CA 1
ATOM 693 C C . TYR A 1 88 ? -6.387 -11.215 -0.224 1.00 93.44 88 TYR A C 1
ATOM 695 O O . TYR A 1 88 ? -5.435 -11.790 0.300 1.00 93.44 88 TYR A O 1
ATOM 703 N N . ASP A 1 89 ? -6.910 -11.577 -1.392 1.00 92.12 89 ASP A N 1
ATOM 704 C CA . ASP A 1 89 ? -6.285 -12.561 -2.268 1.00 92.12 89 ASP A CA 1
ATOM 705 C C . ASP A 1 89 ? -5.006 -11.952 -2.867 1.00 92.12 89 ASP A C 1
ATOM 707 O O . ASP A 1 89 ? -5.047 -11.147 -3.800 1.00 92.12 89 ASP A O 1
ATOM 711 N N . LEU A 1 90 ? -3.861 -12.267 -2.255 1.00 90.75 90 LEU A N 1
ATOM 712 C CA . LEU A 1 90 ? -2.566 -11.731 -2.676 1.00 90.75 90 LEU A CA 1
ATOM 713 C C . LEU A 1 90 ? -2.126 -12.277 -4.037 1.00 90.75 90 LEU A C 1
ATOM 715 O O . LEU A 1 90 ? -1.396 -11.582 -4.742 1.00 90.75 90 LEU A O 1
ATOM 719 N N . ASP A 1 91 ? -2.581 -13.473 -4.417 1.00 89.88 91 ASP A N 1
ATOM 720 C CA . ASP A 1 91 ? -2.249 -14.078 -5.705 1.00 89.88 91 ASP A CA 1
ATOM 721 C C . ASP A 1 91 ? -3.018 -13.381 -6.835 1.00 89.88 91 ASP A C 1
ATOM 723 O O . ASP A 1 91 ? -2.427 -13.021 -7.857 1.00 89.88 91 ASP A O 1
ATOM 727 N N . ASP A 1 92 ? -4.310 -13.102 -6.629 1.00 90.75 92 ASP A N 1
ATOM 728 C CA . ASP A 1 92 ? -5.107 -12.285 -7.555 1.00 90.75 92 ASP A CA 1
ATOM 729 C C . ASP A 1 92 ? -4.566 -10.850 -7.645 1.00 90.75 92 ASP A C 1
ATOM 731 O O . ASP A 1 92 ? -4.409 -10.299 -8.737 1.00 90.75 92 ASP A O 1
ATOM 735 N N . LEU A 1 93 ? -4.196 -10.256 -6.505 1.00 90.62 93 LEU A N 1
ATOM 736 C CA . LEU A 1 93 ? -3.611 -8.918 -6.482 1.00 90.62 93 LEU A CA 1
ATOM 737 C C . LEU A 1 93 ? -2.291 -8.872 -7.263 1.00 90.62 93 LEU A C 1
ATOM 739 O O . LEU A 1 93 ? -2.079 -7.949 -8.048 1.00 90.62 93 LEU A O 1
ATOM 743 N N . ARG A 1 94 ? -1.429 -9.882 -7.096 1.00 90.00 94 ARG A N 1
ATOM 744 C CA . ARG A 1 94 ? -0.183 -10.029 -7.858 1.00 90.00 94 ARG A CA 1
ATOM 745 C C . ARG A 1 94 ? -0.443 -10.146 -9.356 1.00 90.00 94 ARG A C 1
ATOM 747 O O . ARG A 1 94 ? 0.241 -9.490 -10.130 1.00 90.00 94 ARG A O 1
ATOM 754 N N . ALA A 1 95 ? -1.445 -10.917 -9.777 1.00 90.62 95 ALA A N 1
ATOM 755 C CA . ALA A 1 95 ? -1.783 -11.066 -11.194 1.00 90.62 95 ALA A CA 1
ATOM 756 C C . ALA A 1 95 ? -2.226 -9.747 -11.862 1.00 90.62 95 ALA A C 1
ATOM 758 O O . ALA A 1 95 ? -2.106 -9.598 -13.077 1.00 90.62 95 ALA A O 1
ATOM 759 N N . GLN A 1 96 ? -2.729 -8.787 -11.081 1.00 91.38 96 GLN A N 1
ATOM 760 C CA . GLN A 1 96 ? -3.145 -7.462 -11.556 1.00 91.38 96 GLN A CA 1
ATOM 761 C C . GLN A 1 96 ? -2.031 -6.403 -11.477 1.00 91.38 96 GLN A C 1
ATOM 763 O O . GLN A 1 96 ? -2.197 -5.295 -11.995 1.00 91.38 96 GLN A O 1
ATOM 768 N N . LEU A 1 97 ? -0.913 -6.720 -10.821 1.00 89.25 97 LEU A N 1
ATOM 769 C CA . LEU A 1 97 ? 0.231 -5.835 -10.615 1.00 89.25 97 LEU A CA 1
ATOM 770 C C . LEU A 1 97 ? 1.351 -6.168 -11.601 1.00 89.25 97 LEU A C 1
ATOM 772 O O . LEU A 1 97 ? 2.417 -6.642 -11.220 1.00 89.25 97 LEU A O 1
ATOM 776 N N . ASP A 1 98 ? 1.089 -5.900 -12.882 1.00 82.75 98 ASP A N 1
ATOM 777 C CA . ASP A 1 98 ? 2.083 -6.069 -13.945 1.00 82.75 98 ASP A CA 1
ATOM 778 C C . ASP A 1 98 ? 3.352 -5.253 -13.642 1.00 82.75 98 ASP A C 1
ATOM 780 O O . ASP A 1 98 ? 3.269 -4.079 -13.267 1.00 82.75 98 ASP A O 1
ATOM 784 N N . GLY A 1 99 ? 4.510 -5.899 -13.775 1.00 82.31 99 GLY A N 1
ATOM 785 C CA . GLY A 1 99 ? 5.816 -5.352 -13.407 1.00 82.31 99 GLY A CA 1
ATOM 786 C C . GLY A 1 99 ? 6.240 -5.543 -11.946 1.00 82.31 99 GLY A C 1
ATOM 787 O O . GLY A 1 99 ? 7.384 -5.265 -11.651 1.00 82.31 99 GLY A O 1
ATOM 788 N N . PHE A 1 100 ? 5.393 -6.035 -11.032 1.00 87.06 100 PHE A N 1
ATOM 789 C CA . PHE A 1 100 ? 5.819 -6.312 -9.650 1.00 87.06 100 PHE A CA 1
ATOM 790 C C . PHE A 1 100 ? 6.135 -7.800 -9.428 1.00 87.06 100 PHE A C 1
ATOM 792 O O . PHE A 1 100 ? 5.314 -8.681 -9.697 1.00 87.06 100 PHE A O 1
ATOM 799 N N . ASP A 1 101 ? 7.305 -8.080 -8.857 1.00 86.81 101 ASP A N 1
ATOM 800 C CA . ASP A 1 101 ? 7.811 -9.431 -8.592 1.00 86.81 101 ASP A CA 1
ATOM 801 C C . ASP A 1 101 ? 7.282 -10.048 -7.300 1.00 86.81 101 ASP A C 1
ATOM 803 O O . ASP A 1 101 ? 7.210 -11.275 -7.165 1.00 86.81 101 ASP A O 1
ATOM 807 N N . GLU A 1 102 ? 6.924 -9.223 -6.323 1.00 89.62 102 GLU A N 1
ATOM 808 C CA . GLU A 1 102 ? 6.469 -9.682 -5.018 1.00 89.62 102 GLU A CA 1
ATOM 809 C C . GLU A 1 102 ? 5.294 -8.847 -4.523 1.00 89.62 102 GLU A C 1
ATOM 811 O O . GLU A 1 102 ? 5.295 -7.623 -4.612 1.00 89.62 102 GLU A O 1
ATOM 816 N N . VAL A 1 103 ? 4.299 -9.517 -3.942 1.00 93.06 103 VAL A N 1
ATOM 817 C CA . VAL A 1 103 ? 3.210 -8.880 -3.204 1.00 93.06 103 VAL A CA 1
ATOM 818 C C . VAL A 1 103 ? 3.132 -9.515 -1.825 1.00 93.06 103 VAL A C 1
ATOM 820 O O . VAL A 1 103 ? 3.093 -10.739 -1.702 1.00 93.06 103 VAL A O 1
ATOM 823 N N . SER A 1 104 ? 3.103 -8.694 -0.781 1.00 94.50 104 SER A N 1
ATOM 824 C CA . SER A 1 104 ? 3.099 -9.160 0.603 1.00 94.50 104 SER A CA 1
ATOM 825 C C . SER A 1 104 ? 2.128 -8.375 1.478 1.00 94.50 104 SER A C 1
ATOM 827 O O . SER A 1 104 ? 1.887 -7.183 1.283 1.00 94.50 104 SER A O 1
ATOM 829 N N . LEU A 1 105 ? 1.575 -9.067 2.475 1.00 95.56 105 LEU A N 1
ATOM 830 C CA . LEU A 1 105 ? 0.772 -8.494 3.550 1.00 95.56 105 LEU A CA 1
ATOM 831 C C . LEU A 1 105 ? 1.571 -8.571 4.851 1.00 95.56 105 LEU A C 1
ATOM 833 O O . LEU A 1 105 ? 2.000 -9.648 5.265 1.00 95.56 105 LEU A O 1
ATOM 837 N N . HIS A 1 106 ? 1.718 -7.437 5.523 1.00 94.38 106 HIS A N 1
ATOM 838 C CA . HIS A 1 106 ? 2.364 -7.344 6.824 1.00 94.38 106 HIS A CA 1
ATOM 839 C C . HIS A 1 106 ? 1.437 -6.694 7.849 1.00 94.38 106 HIS A C 1
ATOM 841 O O . HIS A 1 106 ? 0.720 -5.743 7.531 1.00 94.38 106 HIS A O 1
ATOM 847 N N . MET A 1 107 ? 1.493 -7.181 9.091 1.00 93.75 107 MET A N 1
ATOM 848 C CA . MET A 1 107 ? 0.778 -6.604 10.223 1.00 93.75 107 MET A CA 1
ATOM 849 C C . MET A 1 107 ? 1.743 -6.328 11.374 1.00 93.75 107 MET A C 1
ATOM 851 O O . MET A 1 107 ? 2.507 -7.207 11.771 1.00 93.75 107 MET A O 1
ATOM 855 N N . SER A 1 108 ? 1.681 -5.119 11.924 1.00 90.62 108 SER A N 1
ATOM 856 C CA . SER A 1 108 ? 2.512 -4.683 13.045 1.00 90.62 108 SER A CA 1
ATOM 857 C C . SER A 1 108 ? 1.647 -4.144 14.180 1.00 90.62 108 SER A C 1
ATOM 859 O O . SER A 1 108 ? 0.735 -3.343 13.974 1.00 90.62 108 SER A O 1
ATOM 861 N N . THR A 1 109 ? 1.926 -4.583 15.404 1.00 86.69 109 THR A N 1
ATOM 862 C CA . THR A 1 109 ? 1.216 -4.142 16.610 1.00 86.69 109 THR A CA 1
ATOM 863 C C . THR A 1 109 ? 2.006 -3.049 17.325 1.00 86.69 109 THR A C 1
ATOM 865 O O . THR A 1 109 ? 3.215 -3.186 17.506 1.00 86.69 109 THR A O 1
ATOM 868 N N . GLY A 1 110 ? 1.331 -2.003 17.811 1.00 69.56 110 GLY A N 1
ATOM 869 C CA . GLY A 1 110 ? 1.953 -1.011 18.699 1.00 69.56 110 GLY A CA 1
ATOM 870 C C . GLY A 1 110 ? 2.756 0.092 18.000 1.00 69.56 110 GLY A C 1
ATOM 871 O O . GLY A 1 110 ? 3.677 0.646 18.602 1.00 69.56 110 GLY A O 1
ATOM 872 N N . ARG A 1 111 ? 2.424 0.440 16.747 1.00 72.69 111 ARG A N 1
ATOM 873 C CA . ARG A 1 111 ? 3.045 1.588 16.068 1.00 72.69 111 ARG A CA 1
ATOM 874 C C . ARG A 1 111 ? 2.696 2.900 16.798 1.00 72.69 111 ARG A C 1
ATOM 876 O O . ARG A 1 111 ? 1.515 3.155 17.052 1.00 72.69 111 ARG A O 1
ATOM 883 N N . PRO A 1 112 ? 3.682 3.770 17.091 1.00 73.94 112 PRO A N 1
ATOM 884 C CA . PRO A 1 112 ? 3.417 5.095 17.643 1.00 73.94 112 PRO A CA 1
ATOM 885 C C . PRO A 1 112 ? 2.469 5.903 16.745 1.00 73.94 112 PRO A C 1
ATOM 887 O O . PRO A 1 112 ? 2.682 5.988 15.537 1.00 73.94 112 PRO A O 1
ATOM 890 N N . GLY A 1 113 ? 1.438 6.510 17.338 1.00 79.00 113 GLY A N 1
ATOM 891 C CA . GLY A 1 113 ? 0.451 7.327 16.620 1.00 79.00 113 GLY A CA 1
ATOM 892 C C . GLY A 1 113 ? -0.815 6.589 16.173 1.00 79.00 113 GLY A C 1
ATOM 893 O O . GLY A 1 113 ? -1.719 7.234 15.645 1.00 79.00 113 GLY A O 1
ATOM 894 N N . LEU A 1 114 ? -0.920 5.276 16.409 1.00 84.94 114 LEU A N 1
ATOM 895 C CA . LEU A 1 114 ? -2.178 4.544 16.252 1.00 84.94 114 LEU A CA 1
ATOM 896 C C . LEU A 1 114 ? -3.017 4.575 17.544 1.00 84.94 114 LEU A C 1
ATOM 898 O O . LEU A 1 114 ? -2.447 4.608 18.638 1.00 84.94 114 LEU A O 1
ATOM 902 N N . PRO A 1 115 ? -4.360 4.549 17.441 1.00 87.12 115 PRO A N 1
ATOM 903 C CA . PRO A 1 115 ? -5.231 4.364 18.599 1.00 87.12 115 PRO A CA 1
ATOM 904 C C . PRO A 1 115 ? -4.946 3.053 19.347 1.00 87.12 115 PRO A C 1
ATOM 906 O O . PRO A 1 115 ? -4.480 2.076 18.762 1.00 87.12 115 PRO A O 1
ATOM 909 N N . GLU A 1 116 ? -5.274 3.008 20.638 1.00 87.06 116 GLU A N 1
ATOM 910 C CA . GLU A 1 116 ? -5.169 1.780 21.432 1.00 87.06 116 GLU A CA 1
ATOM 911 C C . GLU A 1 116 ? -6.021 0.653 20.819 1.00 8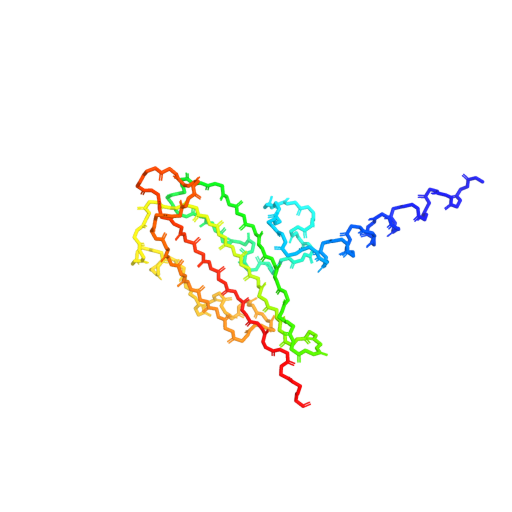7.06 116 GLU A C 1
ATOM 913 O O . GLU A 1 116 ? -7.149 0.878 20.379 1.00 87.06 116 GLU A O 1
ATOM 918 N N . GLY A 1 117 ? -5.462 -0.560 20.746 1.00 87.75 117 GLY A N 1
ATOM 919 C CA . GLY A 1 117 ? -6.109 -1.711 20.102 1.00 87.75 117 GLY A CA 1
ATOM 920 C C . GLY A 1 117 ? -6.099 -1.692 18.566 1.00 87.75 117 GLY A C 1
ATOM 921 O O . GLY A 1 117 ? -6.631 -2.614 17.952 1.00 87.75 117 GLY A O 1
ATOM 922 N N . CYS A 1 118 ? -5.490 -0.683 17.938 1.00 92.50 118 CYS A N 1
ATOM 923 C CA . CYS A 1 118 ? -5.327 -0.593 16.490 1.00 92.50 118 CYS A CA 1
ATOM 924 C C . CYS A 1 118 ? -3.961 -1.168 16.076 1.00 92.50 118 CYS A C 1
ATOM 926 O O . CYS A 1 118 ? -2.919 -0.766 16.600 1.00 92.50 118 CYS A O 1
ATOM 928 N N . SER A 1 119 ? -3.963 -2.104 15.129 1.00 93.69 119 SER A N 1
ATOM 929 C CA . SER A 1 119 ? -2.751 -2.634 14.498 1.00 93.69 119 SER A CA 1
ATOM 930 C C . SER A 1 119 ? -2.539 -1.968 13.150 1.00 93.69 119 SER A C 1
ATOM 932 O O . SER A 1 119 ? -3.487 -1.569 12.484 1.00 93.69 119 SER A O 1
ATOM 934 N N . GLU A 1 120 ? -1.294 -1.851 12.723 1.00 93.06 120 GLU A N 1
ATOM 935 C CA . GLU A 1 120 ? -0.989 -1.490 11.349 1.00 93.06 120 GLU A CA 1
ATOM 936 C C . GLU A 1 120 ? -1.141 -2.708 10.451 1.00 93.06 120 GLU A C 1
ATOM 938 O O . GLU A 1 120 ? -0.529 -3.737 10.720 1.00 93.06 120 GLU A O 1
ATOM 943 N N . ALA A 1 121 ? -1.885 -2.561 9.361 1.00 95.12 121 ALA A N 1
ATOM 944 C CA . ALA A 1 121 ? -1.826 -3.454 8.219 1.00 95.12 121 ALA A CA 1
ATOM 945 C C . ALA A 1 121 ? -1.188 -2.719 7.041 1.00 95.12 121 ALA A C 1
ATOM 947 O O . ALA A 1 121 ? -1.460 -1.540 6.796 1.00 95.12 121 ALA A O 1
ATOM 948 N N . SER A 1 122 ? -0.347 -3.426 6.294 1.00 94.00 122 SER A N 1
ATOM 949 C CA . SER A 1 122 ? 0.211 -2.918 5.050 1.00 94.00 122 SER A CA 1
ATOM 950 C C . SER A 1 122 ? 0.258 -3.997 3.983 1.00 94.00 122 SER A C 1
ATOM 952 O O . SER A 1 122 ? 0.651 -5.127 4.260 1.00 94.00 122 SER A O 1
ATOM 954 N N . ILE A 1 123 ? -0.140 -3.629 2.771 1.00 95.81 123 ILE A N 1
ATOM 955 C CA . ILE A 1 123 ? 0.019 -4.445 1.570 1.00 95.81 123 ILE A CA 1
ATOM 956 C C . ILE A 1 123 ? 1.056 -3.749 0.707 1.00 95.81 123 ILE A C 1
ATOM 958 O O . ILE A 1 123 ? 0.931 -2.552 0.436 1.00 95.81 123 ILE A O 1
ATOM 962 N N . SER A 1 124 ? 2.089 -4.485 0.323 1.00 94.50 124 SER A N 1
ATOM 963 C CA . SER A 1 124 ? 3.216 -3.961 -0.436 1.00 94.50 124 SER A CA 1
ATOM 964 C C . SER A 1 124 ? 3.402 -4.759 -1.715 1.00 94.50 124 SER A C 1
ATOM 966 O O . SER A 1 124 ? 3.288 -5.978 -1.687 1.00 94.50 124 SER A O 1
ATOM 968 N N . ALA A 1 125 ? 3.705 -4.069 -2.807 1.00 93.94 125 ALA A N 1
ATOM 969 C CA . ALA A 1 125 ? 4.132 -4.646 -4.069 1.00 93.94 125 ALA A CA 1
ATOM 970 C C . ALA A 1 125 ? 5.560 -4.178 -4.349 1.00 93.94 125 ALA A C 1
ATOM 972 O O . ALA A 1 125 ? 5.810 -2.974 -4.293 1.00 93.94 125 ALA A O 1
ATOM 973 N N . TYR A 1 126 ? 6.479 -5.104 -4.591 1.00 91.31 126 TYR A N 1
ATOM 974 C CA . TYR A 1 126 ? 7.892 -4.841 -4.838 1.00 91.31 126 TYR A CA 1
ATOM 975 C C . TYR A 1 126 ? 8.298 -5.345 -6.222 1.00 91.31 126 TYR A C 1
ATOM 977 O O . TYR A 1 126 ? 7.895 -6.432 -6.624 1.00 91.31 126 TYR A O 1
ATOM 985 N N . ASP A 1 127 ? 9.050 -4.514 -6.927 1.00 89.62 127 ASP A N 1
ATOM 986 C CA . ASP A 1 127 ? 9.636 -4.737 -8.245 1.00 89.62 127 ASP A CA 1
ATOM 987 C C . ASP A 1 127 ? 11.154 -4.603 -8.077 1.00 89.62 127 ASP A C 1
ATOM 989 O O . ASP A 1 127 ? 11.633 -3.566 -7.593 1.00 89.62 127 ASP A O 1
ATOM 993 N N . ASP A 1 128 ? 11.890 -5.666 -8.394 1.00 83.88 128 ASP A N 1
ATOM 994 C CA . ASP A 1 128 ? 13.344 -5.640 -8.462 1.00 83.88 128 ASP A CA 1
ATOM 995 C C . ASP A 1 128 ? 13.727 -5.309 -9.903 1.00 83.88 128 ASP A C 1
ATOM 997 O O . ASP A 1 128 ? 13.521 -6.098 -10.823 1.00 83.88 128 ASP A O 1
ATOM 1001 N N . TYR A 1 129 ? 14.355 -4.153 -10.113 1.00 80.50 129 TYR A N 1
ATOM 1002 C CA . TYR A 1 129 ? 14.833 -3.748 -11.434 1.00 80.50 129 TYR A CA 1
ATOM 1003 C C . TYR A 1 129 ? 16.115 -4.500 -11.810 1.00 80.50 129 TYR A C 1
ATOM 1005 O O . TYR A 1 129 ? 17.040 -3.884 -12.354 1.00 80.50 129 TYR A O 1
ATOM 1013 N N . ALA A 1 130 ? 16.203 -5.790 -11.471 1.00 61.88 130 ALA A N 1
ATOM 1014 C CA . ALA A 1 130 ? 17.317 -6.660 -11.785 1.00 61.88 130 ALA A CA 1
ATOM 1015 C C . ALA A 1 130 ? 17.783 -6.345 -13.208 1.00 61.88 130 ALA A C 1
ATOM 1017 O O . ALA A 1 130 ? 17.023 -6.417 -14.174 1.00 61.88 130 ALA A O 1
ATOM 1018 N N . ILE A 1 131 ? 19.025 -5.868 -13.311 1.00 53.44 131 ILE A N 1
ATOM 1019 C CA . ILE A 1 131 ? 19.629 -5.548 -14.598 1.00 53.44 131 ILE A CA 1
ATOM 1020 C C . ILE A 1 131 ? 19.908 -6.896 -15.265 1.00 53.44 131 ILE A C 1
ATOM 1022 O O . ILE A 1 131 ? 20.965 -7.482 -15.025 1.00 53.44 131 ILE A O 1
ATOM 1026 N N . ASP A 1 132 ? 18.937 -7.398 -16.025 1.00 50.62 132 ASP A N 1
ATOM 1027 C CA . ASP A 1 132 ? 19.108 -8.528 -16.947 1.00 50.62 132 ASP A CA 1
ATOM 1028 C C . ASP A 1 132 ? 20.150 -8.214 -18.039 1.00 50.62 132 ASP A C 1
ATOM 1030 O O . ASP A 1 132 ? 20.133 -7.091 -18.608 1.00 50.62 132 ASP A O 1
#

Radius of gyration: 17.25 Å; chains: 1; bounding box: 37×52×46 Å

pLDDT: mean 81.63, std 14.97, range [42.78, 95.81]

Secondary structure (DSSP, 8-state):
--HHHHHHHHHHHHHHHHHHHH---EEPTTSHHHHHHS-HHHHTPPPSSB-S--EEEEEEEESSSEEEEEEEEEEEESS-HHHHHHHS-HHHHHHH-TT-SEEEEEEEE--TTSPTTPEEEEEEEEEE----

Organism: NCBI:txid1486859